Protein AF-C3NBN5-F1 (afdb_monomer_lite)

Sequence (115 aa):
MRILKIVWILFILLNVYDVIISAIYWLKENAIFEENYFIWFYYYYEGHISFILALLMLISVKLLFFTGVYWYTGLFDLLKVGKYKWLSLLPFVVLSILIDTQNTFILLFNYAPPF

Secondary structure (DSSP, 8-state):
-HHHHHHHHHHHHHHHHHHHHHHHHHHHHSS-----HHHHHHHHHHS---HHHHHHHHHHHHHHHHHHHHHHHHHHHHTT-GGGHHHHHHHHHHHHHHHHHHHHHHHHHHHSPP-

Structure (mmCIF, N/CA/C/O backbone):
data_AF-C3NBN5-F1
#
_entry.id   AF-C3NBN5-F1
#
loop_
_atom_site.group_PDB
_atom_site.id
_atom_site.type_symbol
_atom_site.label_atom_id
_atom_site.label_alt_id
_atom_site.label_comp_id
_atom_site.label_asym_id
_atom_site.label_entity_id
_atom_site.label_seq_id
_atom_site.pdbx_PDB_ins_code
_atom_site.Cartn_x
_atom_site.Cartn_y
_atom_site.Cartn_z
_atom_site.occupancy
_atom_site.B_iso_or_equiv
_atom_site.auth_seq_id
_atom_site.auth_comp_id
_atom_site.auth_asym_id
_atom_site.auth_atom_id
_atom_site.pdbx_PDB_model_num
ATOM 1 N N . MET A 1 1 ? -9.009 5.343 21.178 1.00 67.25 1 MET A N 1
ATOM 2 C CA . MET A 1 1 ? -8.665 4.097 20.450 1.00 67.25 1 MET A CA 1
ATOM 3 C C . MET A 1 1 ? -7.214 4.114 19.980 1.00 67.25 1 MET A C 1
ATOM 5 O O . MET A 1 1 ? -6.943 4.498 18.851 1.00 67.25 1 MET A O 1
ATOM 9 N N . ARG A 1 2 ? -6.264 3.728 20.840 1.00 86.69 2 ARG A N 1
ATOM 10 C CA . ARG A 1 2 ? -4.835 3.707 20.477 1.00 86.69 2 ARG A CA 1
ATOM 11 C C . ARG A 1 2 ? -4.525 2.641 19.417 1.00 86.69 2 ARG A C 1
ATOM 13 O O . ARG A 1 2 ? -3.827 2.927 18.457 1.00 86.69 2 ARG A O 1
ATOM 20 N N . ILE A 1 3 ? -5.125 1.458 19.559 1.00 90.81 3 ILE A N 1
ATOM 21 C CA . ILE A 1 3 ? -4.915 0.303 18.669 1.00 90.81 3 ILE A CA 1
ATOM 22 C C . ILE A 1 3 ? -5.344 0.616 17.232 1.00 90.81 3 ILE A C 1
ATOM 24 O O . ILE A 1 3 ? -4.561 0.414 16.318 1.00 90.81 3 ILE A O 1
ATOM 28 N N . LEU A 1 4 ? -6.534 1.195 17.028 1.00 90.56 4 LEU A N 1
ATOM 29 C CA . LEU A 1 4 ? -7.016 1.564 15.691 1.00 90.56 4 LEU A CA 1
ATOM 30 C C . LEU A 1 4 ? -6.030 2.475 14.942 1.00 90.56 4 LEU A C 1
ATOM 32 O O . LEU A 1 4 ? -5.776 2.259 13.764 1.00 90.56 4 LEU A O 1
ATOM 36 N N . LYS A 1 5 ? -5.454 3.468 15.634 1.00 91.94 5 LYS A N 1
ATOM 37 C CA . LYS A 1 5 ? -4.449 4.366 15.049 1.00 91.94 5 LYS A CA 1
ATOM 38 C C . LYS A 1 5 ? -3.176 3.614 14.658 1.00 91.94 5 LYS A C 1
ATOM 40 O O . LYS A 1 5 ? -2.659 3.845 13.577 1.00 91.94 5 LYS A O 1
ATOM 45 N N . ILE A 1 6 ? -2.700 2.712 15.518 1.00 94.44 6 ILE A N 1
ATOM 46 C CA . ILE A 1 6 ? -1.511 1.891 15.246 1.00 94.44 6 ILE A CA 1
ATOM 47 C C . ILE A 1 6 ? -1.735 1.011 14.012 1.00 94.44 6 ILE A C 1
ATOM 49 O O . ILE A 1 6 ? -0.884 0.986 13.133 1.00 94.44 6 ILE A O 1
ATOM 53 N N . VAL A 1 7 ? -2.884 0.334 13.920 1.00 93.56 7 VAL A N 1
ATOM 54 C CA . VAL A 1 7 ? -3.189 -0.556 12.788 1.00 93.56 7 VAL A CA 1
ATOM 55 C C . VAL A 1 7 ? -3.313 0.233 11.480 1.00 93.56 7 VAL A C 1
ATOM 57 O O . VAL A 1 7 ? -2.816 -0.218 10.456 1.00 93.56 7 VAL A O 1
ATOM 60 N N . TRP A 1 8 ? -3.887 1.439 11.514 1.00 95.62 8 TRP A N 1
ATOM 61 C CA . TRP A 1 8 ? -3.894 2.343 10.358 1.00 95.62 8 TRP A CA 1
ATOM 62 C C . TRP A 1 8 ? -2.492 2.775 9.930 1.00 95.62 8 TRP A C 1
ATOM 64 O O . TRP A 1 8 ? -2.181 2.728 8.746 1.00 95.62 8 TRP A O 1
ATOM 74 N N . ILE A 1 9 ? -1.642 3.183 10.877 1.00 95.56 9 ILE A N 1
ATOM 75 C CA . ILE A 1 9 ? -0.257 3.568 10.577 1.00 95.56 9 ILE A CA 1
ATOM 76 C C . ILE A 1 9 ? 0.493 2.386 9.961 1.00 95.56 9 ILE A C 1
ATOM 78 O O . ILE A 1 9 ? 1.147 2.555 8.940 1.00 95.56 9 ILE A O 1
ATOM 82 N N . LEU A 1 10 ? 0.357 1.190 10.539 1.00 95.56 10 LEU A N 1
ATOM 83 C CA . LEU A 1 10 ? 0.972 -0.025 10.011 1.00 95.56 10 LEU A CA 1
ATOM 84 C C . LEU A 1 10 ? 0.494 -0.318 8.583 1.00 95.56 10 LEU A C 1
ATOM 86 O O . LEU A 1 10 ? 1.312 -0.549 7.703 1.00 95.56 10 LEU A O 1
ATOM 90 N N . PHE A 1 11 ? -0.815 -0.242 8.341 1.00 95.31 11 PHE A N 1
ATOM 91 C CA . PHE A 1 11 ? -1.398 -0.426 7.015 1.00 95.31 11 PHE A CA 1
ATOM 92 C C . PHE A 1 11 ? -0.850 0.571 5.983 1.00 95.31 11 PHE A C 1
ATOM 94 O O . PHE A 1 11 ? -0.528 0.184 4.860 1.00 95.31 11 PHE A O 1
ATOM 101 N N . ILE A 1 12 ? -0.702 1.844 6.365 1.00 95.56 12 ILE A N 1
ATOM 102 C CA . ILE A 1 12 ? -0.113 2.873 5.501 1.00 95.56 12 ILE A CA 1
ATOM 103 C C . ILE A 1 12 ? 1.355 2.555 5.212 1.00 95.56 12 ILE A C 1
ATOM 105 O O . ILE A 1 12 ? 1.754 2.581 4.053 1.00 95.56 12 ILE A O 1
ATOM 109 N N . LEU A 1 13 ? 2.145 2.229 6.238 1.00 96.38 13 LEU A N 1
ATOM 110 C CA . LEU A 1 13 ? 3.570 1.937 6.082 1.00 96.38 13 LEU A CA 1
ATOM 111 C C . LEU A 1 13 ? 3.825 0.730 5.176 1.00 96.38 13 LEU A C 1
ATOM 113 O O . LEU A 1 13 ? 4.708 0.813 4.332 1.00 96.38 13 LEU A O 1
ATOM 117 N N . LEU A 1 14 ? 3.033 -0.338 5.301 1.00 95.25 14 LEU A N 1
ATOM 118 C CA . LEU A 1 14 ? 3.124 -1.512 4.425 1.00 95.25 14 LEU A CA 1
ATOM 119 C C . LEU A 1 14 ? 2.849 -1.140 2.961 1.00 95.25 14 LEU A C 1
ATOM 121 O O . LEU A 1 14 ? 3.631 -1.433 2.071 1.00 95.25 14 LEU A O 1
ATOM 125 N N . ASN A 1 15 ? 1.794 -0.367 2.699 1.00 94.94 15 ASN A N 1
ATOM 126 C CA . ASN A 1 15 ? 1.483 0.044 1.327 1.00 94.94 15 ASN A CA 1
ATOM 127 C C . ASN A 1 15 ? 2.487 1.053 0.747 1.00 94.94 15 ASN A C 1
ATOM 129 O O . ASN A 1 15 ? 2.680 1.078 -0.464 1.00 94.94 15 ASN A O 1
ATOM 133 N N . VAL A 1 16 ? 3.121 1.885 1.580 1.00 95.44 16 VAL A N 1
ATOM 134 C CA . VAL A 1 16 ? 4.244 2.736 1.152 1.00 95.44 16 VAL A CA 1
ATOM 135 C C . VAL A 1 16 ? 5.470 1.882 0.834 1.00 95.44 16 VAL A C 1
ATOM 137 O O . VAL A 1 16 ? 6.137 2.130 -0.166 1.00 95.44 16 VAL A O 1
ATOM 140 N N . TYR A 1 17 ? 5.754 0.877 1.663 1.00 94.69 17 TYR A N 1
ATOM 141 C CA . TYR A 1 17 ? 6.842 -0.066 1.440 1.00 94.69 17 TYR A CA 1
ATOM 142 C C . TYR A 1 17 ? 6.672 -0.819 0.115 1.00 94.69 17 TYR A C 1
ATOM 144 O O . TYR A 1 17 ? 7.606 -0.832 -0.681 1.00 94.69 17 TYR A O 1
ATOM 152 N N . ASP A 1 18 ? 5.475 -1.333 -0.166 1.00 91.50 18 ASP A N 1
ATOM 153 C CA . ASP A 1 18 ? 5.143 -2.001 -1.429 1.00 91.50 18 ASP A CA 1
ATOM 154 C C . ASP A 1 18 ? 5.456 -1.121 -2.651 1.00 91.50 18 ASP A C 1
ATOM 156 O O . ASP A 1 18 ? 6.177 -1.538 -3.551 1.00 91.50 18 ASP A O 1
ATOM 160 N N . VAL A 1 19 ? 5.030 0.152 -2.636 1.00 92.19 19 VAL A N 1
ATOM 161 C CA . VAL A 1 19 ? 5.337 1.108 -3.720 1.00 92.19 19 VAL A CA 1
ATOM 162 C C . VAL A 1 19 ? 6.844 1.271 -3.921 1.00 92.19 19 VAL A C 1
ATOM 164 O O . VAL A 1 19 ? 7.312 1.343 -5.057 1.00 92.19 19 VAL A O 1
ATOM 167 N N . ILE A 1 20 ? 7.614 1.337 -2.832 1.00 92.50 20 ILE A N 1
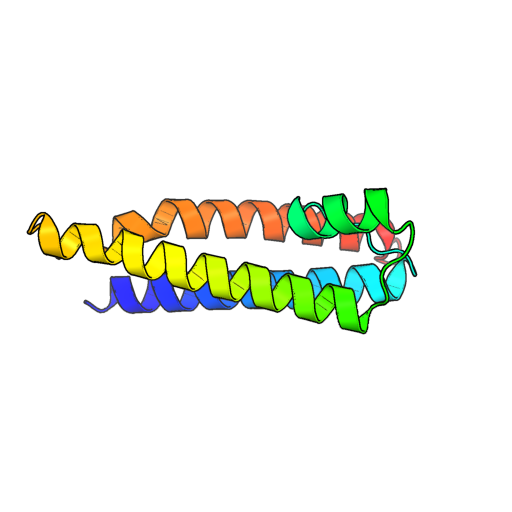ATOM 168 C CA . ILE A 1 20 ? 9.073 1.471 -2.897 1.00 92.50 20 ILE A CA 1
ATOM 169 C C . ILE A 1 20 ? 9.703 0.204 -3.485 1.00 92.50 20 ILE A C 1
ATOM 171 O O . ILE A 1 20 ? 10.583 0.309 -4.340 1.00 92.50 20 ILE A O 1
ATOM 175 N N . ILE A 1 21 ? 9.265 -0.982 -3.059 1.00 90.44 21 ILE A N 1
ATOM 176 C CA . ILE A 1 21 ? 9.791 -2.256 -3.560 1.00 90.44 21 ILE A CA 1
ATOM 177 C C . ILE A 1 21 ? 9.471 -2.439 -5.044 1.00 90.44 21 ILE A C 1
ATOM 179 O O . ILE A 1 21 ? 10.397 -2.725 -5.805 1.00 90.44 21 ILE A O 1
ATOM 183 N N . SER A 1 22 ? 8.234 -2.179 -5.48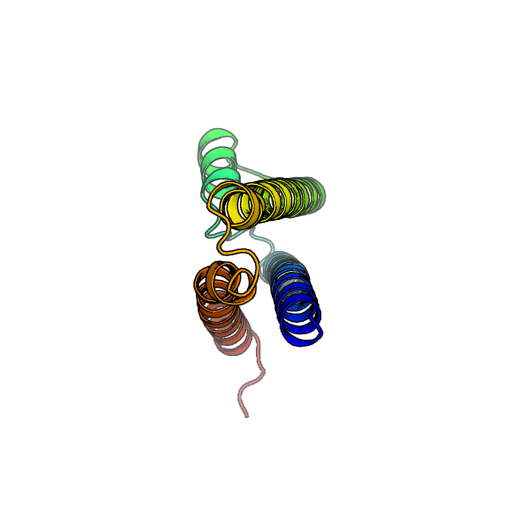3 1.00 88.94 22 SER A N 1
ATOM 184 C CA . SER A 1 22 ? 7.870 -2.209 -6.908 1.00 88.94 22 SER A CA 1
ATOM 185 C C . SER A 1 22 ? 8.721 -1.234 -7.722 1.00 88.94 22 SER A C 1
ATOM 187 O O . SER A 1 22 ? 9.262 -1.601 -8.763 1.00 88.94 22 SER A O 1
ATOM 189 N N . ALA A 1 23 ? 8.940 -0.011 -7.220 1.00 89.69 23 ALA A N 1
ATOM 190 C CA . ALA A 1 23 ? 9.789 0.971 -7.892 1.00 89.69 23 ALA A CA 1
ATOM 191 C C . ALA A 1 23 ? 11.234 0.474 -8.075 1.00 89.69 23 ALA A C 1
ATOM 193 O O . ALA A 1 23 ? 11.805 0.606 -9.159 1.00 89.69 23 ALA A O 1
ATOM 194 N N . ILE A 1 24 ? 11.829 -0.103 -7.024 1.00 89.25 24 ILE A N 1
ATOM 195 C CA . ILE A 1 24 ? 13.189 -0.658 -7.069 1.00 89.25 24 ILE A CA 1
ATOM 196 C C . ILE A 1 24 ? 13.256 -1.827 -8.054 1.00 89.25 24 ILE A C 1
ATOM 198 O O . ILE A 1 24 ? 14.208 -1.921 -8.829 1.00 89.25 24 ILE A O 1
ATOM 202 N N . TYR A 1 25 ? 12.258 -2.707 -8.019 1.00 84.75 25 TYR A N 1
ATOM 203 C CA . TYR A 1 25 ? 12.183 -3.880 -8.877 1.00 84.75 25 TYR A CA 1
ATOM 204 C C . TYR A 1 25 ? 12.114 -3.484 -10.361 1.00 84.75 25 TYR A C 1
ATOM 206 O O . TYR A 1 25 ? 12.965 -3.902 -11.146 1.00 84.75 25 TYR A O 1
ATOM 214 N N . TRP A 1 26 ? 11.204 -2.577 -10.731 1.00 86.25 26 TRP A N 1
ATOM 215 C CA . TRP A 1 26 ? 11.066 -2.094 -12.112 1.00 86.25 26 TRP A CA 1
ATOM 216 C C . TRP A 1 26 ? 12.315 -1.380 -12.633 1.00 86.25 26 TRP A C 1
ATOM 218 O O . TRP A 1 26 ? 12.671 -1.526 -13.802 1.00 86.25 26 TRP A O 1
ATOM 228 N N . LEU A 1 27 ? 13.005 -0.622 -11.773 1.00 85.44 27 LEU A N 1
ATOM 229 C CA . LEU A 1 27 ? 14.274 0.017 -12.132 1.00 85.44 27 LEU A CA 1
ATOM 230 C C . LEU A 1 27 ? 15.381 -1.006 -12.412 1.00 85.44 27 LEU A C 1
ATOM 232 O O . LEU A 1 27 ? 16.232 -0.753 -13.262 1.00 85.44 27 LEU A O 1
ATOM 236 N N . LYS A 1 28 ? 15.397 -2.139 -11.697 1.00 81.75 28 LYS A N 1
ATOM 237 C CA . LYS A 1 28 ? 16.416 -3.184 -11.865 1.00 81.75 28 LYS A CA 1
ATOM 238 C C . LYS A 1 28 ? 16.159 -4.089 -13.063 1.00 81.75 28 LYS A C 1
ATOM 240 O O . LYS A 1 28 ? 17.109 -4.418 -13.768 1.00 81.75 28 LYS A O 1
ATOM 245 N N . GLU A 1 29 ? 14.917 -4.505 -13.288 1.00 74.88 29 GLU A N 1
ATOM 246 C CA . GLU A 1 29 ? 14.588 -5.416 -14.391 1.00 74.88 29 GLU A CA 1
ATOM 247 C C . GLU A 1 29 ? 14.487 -4.691 -15.739 1.00 74.88 29 GLU A C 1
ATOM 249 O O . GLU A 1 29 ? 14.521 -5.323 -16.792 1.00 74.88 29 GLU A O 1
ATOM 254 N N . ASN A 1 30 ? 14.377 -3.355 -15.721 1.00 67.06 30 ASN A N 1
ATOM 255 C CA . ASN A 1 30 ? 14.070 -2.542 -16.902 1.00 67.06 30 ASN A CA 1
ATOM 256 C C . ASN A 1 30 ? 12.764 -2.989 -17.597 1.00 67.06 30 ASN A C 1
ATOM 258 O O . ASN A 1 30 ? 12.524 -2.699 -18.770 1.00 67.06 30 ASN A O 1
ATOM 262 N N . ALA A 1 31 ? 11.927 -3.706 -16.847 1.00 65.00 31 ALA A N 1
ATOM 263 C CA . ALA A 1 31 ? 10.644 -4.253 -17.227 1.00 65.00 31 ALA A CA 1
ATOM 264 C C . ALA A 1 31 ? 9.668 -3.999 -16.076 1.00 65.00 31 ALA A C 1
ATOM 266 O O . ALA A 1 31 ? 10.014 -4.106 -14.898 1.00 65.00 31 ALA A O 1
ATOM 267 N N . ILE A 1 32 ? 8.439 -3.632 -16.423 1.00 64.56 32 ILE A N 1
ATOM 268 C CA . ILE A 1 32 ? 7.376 -3.426 -15.442 1.00 64.56 32 ILE A CA 1
ATOM 269 C C . ILE A 1 32 ? 6.671 -4.763 -15.286 1.00 64.56 32 ILE A C 1
ATOM 271 O O . ILE A 1 32 ? 5.755 -5.087 -16.038 1.00 64.56 32 ILE A O 1
ATOM 275 N N . PHE A 1 33 ? 7.149 -5.561 -14.338 1.00 61.44 33 PHE A N 1
ATOM 276 C CA . PHE A 1 33 ? 6.406 -6.712 -13.855 1.00 61.44 33 PHE A CA 1
ATOM 277 C C . PHE A 1 33 ? 5.576 -6.254 -12.662 1.00 61.44 33 PHE A C 1
ATOM 279 O O . PHE A 1 33 ? 6.122 -5.813 -11.654 1.00 61.44 33 PHE A O 1
ATOM 286 N N . GLU A 1 34 ? 4.257 -6.286 -12.801 1.00 63.00 34 GLU A N 1
ATOM 287 C CA . GLU A 1 34 ? 3.353 -5.823 -11.758 1.00 63.00 34 GLU A CA 1
ATOM 288 C C . GLU A 1 34 ? 2.179 -6.792 -11.644 1.00 63.00 34 GLU A C 1
ATOM 290 O O . GLU A 1 34 ? 1.466 -7.035 -12.617 1.00 63.00 34 GLU A O 1
ATOM 295 N N . GLU A 1 35 ? 1.977 -7.347 -10.448 1.00 64.00 35 GLU A N 1
ATOM 296 C CA . GLU A 1 35 ? 0.846 -8.239 -10.154 1.00 64.00 35 GLU A CA 1
ATOM 297 C C . GLU A 1 35 ? -0.478 -7.463 -10.030 1.00 64.00 35 GLU A C 1
ATOM 299 O O . GLU A 1 35 ? -1.565 -8.046 -10.029 1.00 64.00 35 GLU A O 1
ATOM 304 N N . ASN A 1 36 ? -0.419 -6.129 -9.942 1.00 74.38 36 ASN A N 1
ATOM 305 C CA . ASN A 1 36 ? -1.607 -5.297 -9.913 1.00 74.38 36 ASN A CA 1
ATOM 306 C C . ASN A 1 36 ? -2.372 -5.379 -11.237 1.00 74.38 36 ASN A C 1
ATOM 308 O O . ASN A 1 36 ? -1.929 -4.871 -12.270 1.00 74.38 36 ASN A O 1
ATOM 312 N N . TYR A 1 37 ? -3.576 -5.947 -11.170 1.00 78.94 37 TYR A N 1
ATOM 313 C CA . TYR A 1 37 ? -4.431 -6.183 -12.331 1.00 78.94 37 TYR A CA 1
ATOM 314 C C . TYR A 1 37 ? -4.627 -4.941 -13.212 1.00 78.94 37 TYR A C 1
ATOM 316 O O . TYR A 1 37 ? -4.628 -5.063 -14.430 1.00 78.94 37 TYR A O 1
ATOM 324 N N . PHE A 1 38 ? -4.757 -3.740 -12.635 1.00 82.00 38 PHE A N 1
ATOM 325 C CA . PHE A 1 38 ? -4.974 -2.520 -13.423 1.00 82.00 38 PHE A CA 1
ATOM 326 C C . PHE A 1 38 ? -3.757 -2.135 -14.271 1.00 82.00 38 PHE A C 1
ATOM 328 O O . PHE A 1 38 ? -3.911 -1.713 -15.416 1.00 82.00 38 PHE A O 1
ATOM 335 N N . ILE A 1 39 ? -2.554 -2.287 -13.716 1.00 84.62 39 ILE A N 1
ATOM 336 C CA . ILE A 1 39 ? -1.300 -1.965 -14.406 1.00 84.62 39 ILE A CA 1
ATOM 337 C C . ILE A 1 39 ? -0.990 -3.056 -15.428 1.00 84.62 39 ILE A C 1
ATOM 339 O O . ILE A 1 39 ? -0.685 -2.748 -16.578 1.00 84.62 39 ILE A O 1
ATOM 343 N N . TRP A 1 40 ? -1.161 -4.321 -15.041 1.00 84.56 40 TRP A N 1
ATOM 344 C CA . TRP A 1 40 ? -1.009 -5.461 -15.938 1.00 84.56 40 TRP A CA 1
ATOM 345 C C . TRP A 1 40 ? -1.962 -5.387 -17.138 1.00 84.56 40 TRP A C 1
ATOM 347 O O . TRP A 1 40 ? -1.537 -5.559 -18.278 1.00 84.56 40 TRP A O 1
ATOM 357 N N . PHE A 1 41 ? -3.238 -5.067 -16.902 1.00 85.62 41 PHE A N 1
ATOM 358 C CA . PHE A 1 41 ? -4.234 -4.927 -17.963 1.00 85.62 41 PHE A CA 1
ATOM 359 C C . PHE A 1 41 ? -3.853 -3.803 -18.927 1.00 85.62 41 PHE A C 1
ATOM 361 O O . PHE A 1 41 ? -3.884 -4.006 -20.134 1.00 85.62 41 PHE A O 1
ATOM 368 N N . TYR A 1 42 ? -3.424 -2.642 -18.426 1.00 86.75 42 TYR A N 1
ATOM 369 C CA . TYR A 1 42 ? -2.937 -1.567 -19.292 1.00 86.75 42 TYR A CA 1
ATOM 370 C C . TYR A 1 42 ? -1.727 -2.018 -20.125 1.00 86.75 42 TYR A C 1
ATOM 372 O O . TYR A 1 42 ? -1.698 -1.805 -21.336 1.00 86.75 42 TYR A O 1
ATOM 380 N N . TYR A 1 43 ? -0.753 -2.688 -19.499 1.00 85.00 43 TYR A N 1
ATOM 381 C CA . TYR A 1 43 ? 0.441 -3.189 -20.182 1.00 85.00 43 TYR A CA 1
ATOM 382 C C . TYR A 1 43 ? 0.083 -4.177 -21.298 1.00 85.00 43 TYR A C 1
ATOM 384 O O . TYR A 1 43 ? 0.652 -4.108 -22.384 1.00 85.00 43 TYR A O 1
ATOM 392 N N . TYR A 1 44 ? -0.894 -5.055 -21.059 1.00 86.12 44 TYR A N 1
ATOM 393 C CA . TYR A 1 44 ? -1.354 -6.040 -22.035 1.00 86.12 44 TYR A CA 1
ATOM 394 C C . TYR A 1 44 ? -1.891 -5.403 -23.329 1.00 86.12 44 TYR A C 1
ATOM 396 O O . TYR A 1 44 ? -1.654 -5.937 -24.410 1.00 86.12 44 TYR A O 1
ATOM 404 N N . TYR A 1 45 ? -2.589 -4.265 -23.241 1.00 86.69 45 TYR A N 1
ATOM 405 C CA . TYR A 1 45 ? -3.144 -3.585 -24.419 1.00 86.69 45 TYR A CA 1
ATOM 406 C C . TYR A 1 45 ? -2.161 -2.622 -25.090 1.00 86.69 45 TYR A C 1
ATOM 408 O O . TYR A 1 45 ? -2.116 -2.556 -26.315 1.00 86.69 45 TYR A O 1
ATOM 416 N N . GLU A 1 46 ? -1.379 -1.882 -24.306 1.00 86.06 46 GLU A N 1
ATOM 417 C CA . GLU A 1 46 ? -0.489 -0.832 -24.823 1.00 86.06 46 GLU A CA 1
ATOM 418 C C . GLU A 1 46 ? 0.918 -1.357 -25.162 1.00 86.06 46 GLU A C 1
ATOM 420 O O . GLU A 1 46 ? 1.694 -0.688 -25.843 1.00 86.06 46 GLU A O 1
ATOM 425 N N . GLY A 1 47 ? 1.284 -2.551 -24.683 1.00 82.12 47 GLY A N 1
ATOM 426 C CA . GLY A 1 47 ? 2.567 -3.223 -24.931 1.00 82.12 47 GLY A CA 1
ATOM 427 C C . GLY A 1 47 ? 3.781 -2.597 -24.230 1.00 82.12 47 GLY A C 1
ATOM 428 O O . GLY A 1 47 ? 4.831 -3.229 -24.118 1.00 82.12 47 GLY A O 1
ATOM 429 N N . HIS A 1 48 ? 3.657 -1.366 -23.739 1.00 82.44 48 HIS A N 1
ATOM 430 C CA . HIS A 1 48 ? 4.685 -0.654 -22.992 1.00 82.44 48 HIS A CA 1
ATOM 431 C C . HIS A 1 48 ? 4.044 0.315 -21.993 1.00 82.44 48 HIS A C 1
ATOM 433 O O . HIS A 1 48 ? 3.051 0.985 -22.283 1.00 82.44 48 HIS A O 1
ATOM 439 N N . ILE A 1 49 ? 4.679 0.454 -20.831 1.00 84.81 49 ILE A N 1
ATOM 440 C CA . ILE A 1 49 ? 4.381 1.493 -19.849 1.00 84.81 49 ILE A CA 1
ATOM 441 C C . ILE A 1 49 ? 5.705 2.178 -19.506 1.00 84.81 49 ILE A C 1
ATOM 443 O O . ILE A 1 49 ? 6.725 1.514 -19.345 1.00 84.81 49 ILE A O 1
ATOM 447 N N . SER A 1 50 ? 5.715 3.505 -19.393 1.00 88.94 50 SER A N 1
ATOM 448 C CA . SER A 1 50 ? 6.899 4.206 -18.893 1.00 88.94 50 SER A CA 1
ATOM 449 C C . SER A 1 50 ? 6.973 4.091 -17.368 1.00 88.94 50 SER A C 1
ATOM 451 O O . SER A 1 50 ? 5.948 4.112 -16.691 1.00 88.94 50 SER A O 1
ATOM 453 N N . PHE A 1 51 ? 8.178 4.034 -16.798 1.00 87.56 51 PHE A N 1
ATOM 454 C CA . PHE A 1 51 ? 8.368 3.930 -15.342 1.00 87.56 51 PHE A CA 1
ATOM 455 C C . PHE A 1 51 ? 7.569 4.981 -14.546 1.00 87.56 51 PHE A C 1
ATOM 457 O O . PHE A 1 51 ? 6.907 4.662 -13.560 1.00 87.56 51 PHE A O 1
ATOM 464 N N . ILE A 1 52 ? 7.579 6.235 -15.011 1.00 90.94 52 ILE A N 1
ATOM 465 C CA . ILE A 1 52 ? 6.843 7.338 -14.377 1.00 90.94 52 ILE A CA 1
ATOM 466 C C . ILE A 1 52 ? 5.333 7.072 -14.402 1.00 90.94 52 ILE A C 1
ATOM 468 O O . ILE A 1 52 ? 4.658 7.272 -13.392 1.00 90.94 52 ILE A O 1
ATOM 472 N N . LEU A 1 53 ? 4.800 6.605 -15.536 1.00 90.50 53 LEU A N 1
ATOM 473 C CA . LEU A 1 53 ? 3.381 6.287 -15.662 1.00 90.50 53 LEU A CA 1
ATOM 474 C C . LEU A 1 53 ? 2.996 5.110 -14.757 1.00 90.50 53 LEU A C 1
ATOM 476 O O . LEU A 1 53 ? 1.989 5.196 -14.060 1.00 90.50 53 LEU A O 1
ATOM 480 N N . ALA A 1 54 ? 3.823 4.062 -14.695 1.00 89.06 54 ALA A N 1
ATOM 481 C CA . ALA A 1 54 ? 3.600 2.911 -13.822 1.00 89.06 54 ALA A CA 1
ATOM 482 C C . ALA A 1 54 ? 3.537 3.311 -12.341 1.00 89.06 54 ALA A C 1
A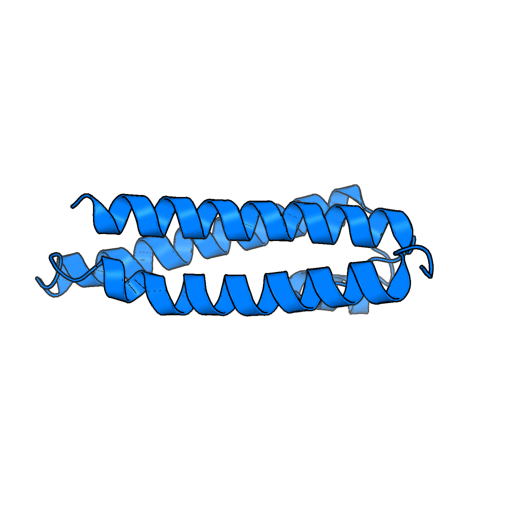TOM 484 O O . ALA A 1 54 ? 2.617 2.907 -11.631 1.00 89.06 54 ALA A O 1
ATOM 485 N N . LEU A 1 55 ? 4.454 4.174 -11.887 1.00 91.81 55 LEU A N 1
ATOM 486 C CA . LEU A 1 55 ? 4.434 4.701 -10.520 1.00 91.81 55 LEU A CA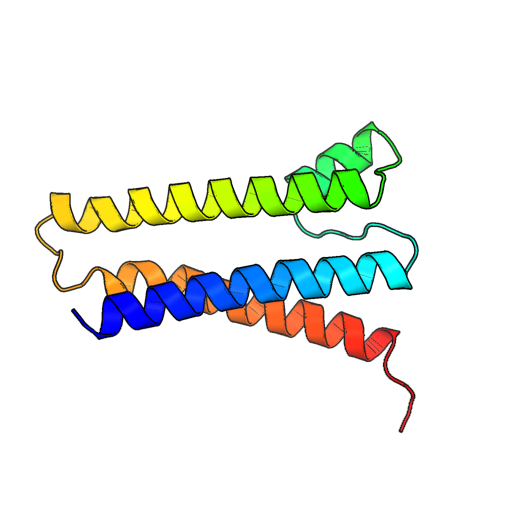 1
ATOM 487 C C . LEU A 1 55 ? 3.178 5.524 -10.236 1.00 91.81 55 LEU A C 1
ATOM 489 O O . LEU A 1 55 ? 2.560 5.356 -9.186 1.00 91.81 55 LEU A O 1
ATOM 493 N N . LEU A 1 56 ? 2.777 6.398 -11.161 1.00 93.44 56 LEU A N 1
ATOM 494 C CA . LEU A 1 56 ? 1.561 7.196 -11.002 1.00 93.44 56 LEU A CA 1
ATOM 495 C C . LEU A 1 56 ? 0.314 6.312 -10.927 1.00 93.44 56 LEU A C 1
ATOM 497 O O . LEU A 1 56 ? -0.559 6.556 -10.091 1.00 93.44 56 LEU A O 1
ATOM 501 N N . MET A 1 57 ? 0.242 5.269 -11.757 1.00 92.50 57 MET A N 1
ATOM 502 C CA . MET A 1 57 ? -0.842 4.290 -11.715 1.00 92.50 57 MET A CA 1
ATOM 503 C C . MET A 1 57 ? -0.851 3.538 -10.385 1.00 92.50 57 MET A C 1
ATOM 505 O O . MET A 1 57 ? -1.900 3.465 -9.748 1.00 92.50 57 MET A O 1
ATOM 509 N N . LEU A 1 58 ? 0.301 3.053 -9.915 1.00 91.88 58 LEU A N 1
ATOM 510 C CA . LEU A 1 58 ? 0.406 2.324 -8.651 1.00 91.88 58 LEU A CA 1
ATOM 511 C C . LEU A 1 58 ? -0.019 3.193 -7.465 1.00 91.88 58 LEU A C 1
ATOM 513 O O . LEU A 1 58 ? -0.865 2.782 -6.673 1.00 91.88 58 LEU A O 1
ATOM 517 N N . ILE A 1 59 ? 0.480 4.430 -7.385 1.00 94.12 59 ILE A N 1
ATOM 518 C CA . ILE A 1 59 ? 0.081 5.394 -6.351 1.00 94.12 59 ILE A CA 1
ATOM 519 C C . ILE A 1 59 ? -1.429 5.654 -6.413 1.00 94.12 59 ILE A C 1
ATOM 521 O O . ILE A 1 59 ? -2.097 5.650 -5.379 1.00 94.12 59 ILE A O 1
ATOM 525 N N . SER A 1 60 ? -1.988 5.830 -7.612 1.00 94.38 60 SER A N 1
ATOM 526 C CA . SER A 1 60 ? -3.426 6.061 -7.796 1.00 94.38 60 SER A CA 1
ATOM 527 C C . SER A 1 60 ? -4.263 4.871 -7.322 1.00 94.38 60 SER A C 1
ATOM 529 O O . SER A 1 60 ? -5.248 5.055 -6.606 1.00 94.38 60 SER A O 1
ATOM 531 N N . VAL A 1 61 ? -3.843 3.644 -7.647 1.00 92.25 61 VAL A N 1
ATOM 532 C CA . VAL A 1 61 ? -4.501 2.415 -7.185 1.00 92.25 61 VAL A CA 1
ATOM 533 C C . VAL A 1 61 ? -4.423 2.295 -5.661 1.00 92.25 61 VAL A C 1
ATOM 535 O O . VAL A 1 61 ? -5.429 1.982 -5.021 1.00 92.25 61 VAL A O 1
ATOM 538 N N . LYS A 1 62 ? -3.276 2.613 -5.047 1.00 92.88 62 LYS A N 1
ATOM 539 C CA . LYS A 1 62 ? -3.129 2.626 -3.583 1.00 92.88 62 LYS A CA 1
ATOM 540 C C . LYS A 1 62 ? -4.030 3.673 -2.926 1.00 92.88 62 LYS A C 1
ATOM 542 O O . LYS A 1 62 ? -4.692 3.358 -1.943 1.00 92.88 62 LYS A O 1
ATOM 547 N N . LEU A 1 63 ? -4.125 4.888 -3.470 1.00 94.50 63 LEU A N 1
ATOM 548 C CA . LEU A 1 63 ? -5.033 5.928 -2.963 1.00 94.50 63 LEU A CA 1
ATOM 549 C C . LEU A 1 63 ? -6.506 5.509 -3.057 1.00 94.50 63 LEU A C 1
ATOM 551 O O . LEU A 1 63 ? -7.273 5.725 -2.112 1.00 94.50 63 LEU A O 1
ATOM 555 N N . LEU A 1 64 ? -6.898 4.863 -4.157 1.00 94.44 64 LEU A N 1
ATOM 556 C CA . LEU A 1 64 ? -8.241 4.306 -4.311 1.00 94.44 64 LEU A CA 1
ATOM 557 C C . LEU A 1 64 ? -8.503 3.213 -3.267 1.00 94.44 64 LEU A C 1
ATOM 559 O O . LEU A 1 64 ? -9.554 3.207 -2.626 1.00 94.44 64 LEU A O 1
ATOM 563 N N . PHE A 1 65 ? -7.525 2.336 -3.037 1.00 93.00 65 PHE A N 1
ATOM 564 C CA . PHE A 1 65 ? -7.596 1.291 -2.022 1.00 93.00 65 PHE A CA 1
ATOM 565 C C . PHE A 1 65 ? -7.716 1.863 -0.603 1.00 93.00 65 PHE A C 1
ATOM 567 O O . PHE A 1 65 ? -8.618 1.468 0.133 1.00 93.00 65 PHE A O 1
ATOM 574 N N . PHE A 1 66 ? -6.898 2.857 -0.234 1.00 94.75 66 PHE A N 1
ATOM 575 C CA . PHE A 1 66 ? -7.017 3.564 1.047 1.00 94.75 66 PHE A CA 1
ATOM 576 C C . PHE A 1 66 ? -8.401 4.179 1.233 1.00 94.75 66 PHE A C 1
ATOM 578 O O . PHE A 1 66 ? -8.998 4.047 2.303 1.00 94.75 66 PHE A O 1
ATOM 585 N N . THR A 1 67 ? -8.926 4.813 0.185 1.00 95.25 67 THR A N 1
ATOM 586 C CA . THR A 1 67 ? -10.272 5.392 0.195 1.00 95.25 67 THR A CA 1
ATOM 587 C C . THR A 1 67 ? -11.323 4.308 0.433 1.00 95.25 67 THR A C 1
ATOM 589 O O . THR A 1 67 ? -12.165 4.450 1.318 1.00 95.25 67 THR A O 1
ATOM 592 N N . GLY A 1 68 ? -11.244 3.186 -0.286 1.00 94.25 68 GLY A N 1
ATOM 593 C CA . GLY A 1 68 ? -12.145 2.047 -0.109 1.00 94.25 68 GLY A CA 1
ATOM 594 C C . GLY A 1 68 ? -12.104 1.465 1.306 1.00 94.25 68 GLY A C 1
ATOM 595 O O . GLY A 1 68 ? -13.151 1.281 1.929 1.00 94.25 68 GLY A O 1
ATOM 596 N N . VAL A 1 69 ? -10.906 1.247 1.857 1.00 94.56 69 VAL A N 1
ATOM 597 C CA . VAL A 1 69 ? -10.724 0.748 3.231 1.00 94.56 69 VAL A CA 1
ATOM 598 C C . VAL A 1 69 ? -11.254 1.751 4.256 1.00 94.56 69 VAL A C 1
ATOM 600 O O . VAL A 1 69 ? -11.889 1.352 5.233 1.00 94.56 69 VAL A O 1
ATOM 603 N N . TYR A 1 70 ? -11.071 3.054 4.028 1.00 93.81 70 TYR A N 1
ATOM 604 C CA . TYR A 1 70 ? -11.634 4.097 4.884 1.00 93.81 70 TYR A CA 1
ATOM 605 C C . TYR A 1 70 ? -13.165 4.004 4.946 1.00 93.81 70 TYR A C 1
ATOM 607 O O . TYR A 1 70 ? -13.721 3.876 6.040 1.00 93.81 70 TYR A O 1
ATOM 615 N N . TRP A 1 71 ? -13.841 3.967 3.793 1.00 94.06 71 TRP A N 1
ATOM 616 C CA . TRP A 1 71 ? -15.298 3.811 3.729 1.00 94.06 71 TRP A CA 1
ATOM 61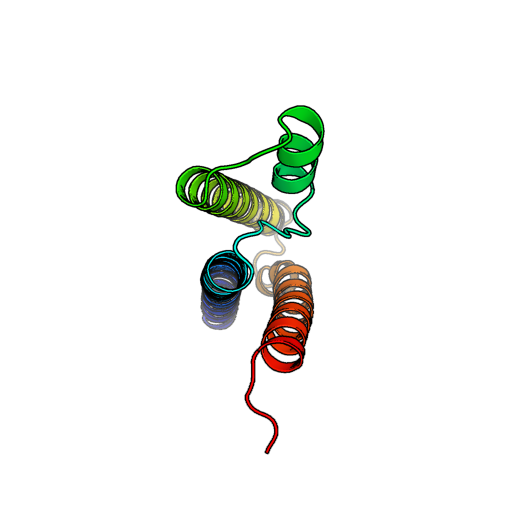7 C C . TRP A 1 71 ? -15.772 2.498 4.358 1.00 94.06 71 TRP A C 1
ATOM 619 O O . TRP A 1 71 ? -16.723 2.501 5.141 1.00 94.06 71 TRP A O 1
ATOM 629 N N . TYR A 1 72 ? -15.067 1.393 4.101 1.00 92.88 72 TYR A N 1
ATOM 630 C CA . TYR A 1 72 ? -15.349 0.098 4.718 1.00 92.88 72 TYR A CA 1
ATOM 631 C C . TYR A 1 72 ? -15.266 0.157 6.250 1.00 92.88 72 TYR A C 1
ATOM 633 O O . TYR A 1 72 ? -16.174 -0.302 6.943 1.00 92.88 72 TYR A O 1
ATOM 641 N N . THR A 1 73 ? -14.233 0.795 6.808 1.00 91.19 73 THR A N 1
ATOM 642 C CA . THR A 1 73 ? -14.123 0.969 8.267 1.00 91.19 73 THR A CA 1
ATOM 643 C C . THR A 1 73 ? -15.216 1.882 8.833 1.00 91.19 73 THR A C 1
ATOM 645 O O . THR A 1 73 ? -15.584 1.745 10.003 1.00 91.19 73 THR A O 1
ATOM 648 N N . GLY A 1 74 ? -15.779 2.774 8.010 1.00 88.88 74 GLY A N 1
ATOM 649 C CA . GLY A 1 74 ? -16.945 3.596 8.337 1.00 88.88 74 GLY A CA 1
ATOM 650 C C . GLY A 1 74 ? -18.225 2.783 8.557 1.00 88.88 74 GLY A C 1
ATOM 651 O O . GLY A 1 74 ? -19.044 3.152 9.398 1.00 88.88 74 GLY A O 1
ATOM 652 N N . LEU A 1 75 ? -18.369 1.615 7.916 1.00 90.38 75 LEU A N 1
ATOM 653 C CA . LEU A 1 75 ? -19.521 0.723 8.128 1.00 90.38 75 LEU A CA 1
ATOM 654 C C . LEU A 1 75 ? -19.642 0.267 9.590 1.00 90.38 75 LEU A C 1
ATOM 656 O O . LEU A 1 75 ? -20.743 0.071 10.100 1.00 90.38 75 LEU A O 1
ATOM 660 N N . PHE A 1 76 ? -18.524 0.162 10.308 1.00 90.06 76 PHE A N 1
ATOM 661 C CA . PHE A 1 76 ? -18.511 -0.242 11.715 1.00 90.06 76 PHE A CA 1
ATOM 662 C C . PHE A 1 76 ? -19.062 0.843 12.651 1.00 90.06 76 PHE A C 1
ATOM 664 O O . PHE A 1 76 ? -19.570 0.508 13.724 1.00 90.06 76 PHE A O 1
ATOM 671 N N . ASP A 1 77 ? -18.998 2.124 12.263 1.00 87.81 77 ASP A N 1
ATOM 672 C CA . ASP A 1 77 ? -19.723 3.180 12.983 1.00 87.81 77 ASP A CA 1
ATOM 673 C C . ASP A 1 77 ? -21.225 3.045 12.773 1.00 87.81 77 ASP A C 1
ATOM 675 O O . ASP A 1 77 ? -21.985 3.096 13.739 1.00 87.81 77 ASP A O 1
ATOM 679 N N . LEU A 1 78 ? -21.644 2.823 11.522 1.00 89.81 78 LEU A N 1
ATOM 680 C CA . LEU A 1 78 ? -23.056 2.679 11.160 1.00 89.81 78 LEU A CA 1
ATOM 681 C C . LEU A 1 78 ? -23.702 1.493 11.887 1.00 89.81 78 LEU A C 1
ATOM 683 O O . LEU A 1 78 ? -24.812 1.602 12.404 1.00 89.81 78 LEU A O 1
ATOM 687 N N . LEU A 1 79 ? -22.969 0.386 12.010 1.00 90.25 79 LEU A N 1
ATOM 688 C CA . LEU A 1 79 ? -23.398 -0.824 12.715 1.00 90.25 79 LEU A CA 1
ATOM 689 C C . LEU A 1 79 ? -23.283 -0.726 14.249 1.00 90.25 79 LEU A C 1
ATOM 691 O O . LEU A 1 79 ? -23.511 -1.715 14.941 1.00 90.25 79 LEU A O 1
ATOM 695 N N . LYS A 1 80 ? -22.923 0.441 14.804 1.00 88.69 80 LYS A N 1
ATOM 696 C CA . LYS A 1 80 ? -22.734 0.678 16.251 1.00 88.69 80 LYS A CA 1
ATOM 697 C C . LYS A 1 80 ? -21.692 -0.238 16.916 1.00 88.69 80 LYS A C 1
ATOM 699 O O . LYS A 1 80 ? -21.655 -0.361 18.138 1.00 88.69 80 LYS A O 1
ATOM 704 N N . VAL A 1 81 ? -20.784 -0.823 16.133 1.00 88.00 81 VAL A N 1
ATOM 705 C CA . VAL A 1 81 ? -19.676 -1.682 16.598 1.00 88.00 81 VAL A CA 1
ATOM 706 C C . VAL A 1 81 ? -18.324 -0.971 16.504 1.00 88.00 81 VAL A C 1
ATOM 708 O O . VAL A 1 81 ? -17.273 -1.607 16.411 1.00 88.00 81 VAL A O 1
ATOM 711 N N . GLY A 1 82 ? -18.328 0.364 16.597 1.00 81.94 82 GLY A N 1
ATOM 712 C CA . GLY A 1 82 ? -17.143 1.213 16.453 1.00 81.94 82 GLY A CA 1
ATOM 713 C C . GLY A 1 82 ? -15.953 0.766 17.310 1.00 81.94 82 GLY A C 1
ATOM 714 O O . GLY A 1 82 ? -14.816 0.812 16.844 1.00 81.94 82 GLY A O 1
ATOM 715 N N . LYS A 1 83 ? -16.204 0.228 18.520 1.00 85.38 83 LYS A N 1
ATOM 716 C CA . LYS A 1 83 ? -15.190 -0.346 19.434 1.00 85.38 83 LYS A CA 1
ATOM 717 C C . LYS A 1 83 ? -14.262 -1.367 18.752 1.00 85.38 83 LYS A C 1
ATOM 719 O O . LYS A 1 83 ? -13.088 -1.456 19.110 1.00 85.38 83 LYS A O 1
ATOM 724 N N . TYR A 1 84 ? -14.773 -2.090 17.758 1.00 87.88 84 TYR A N 1
ATOM 725 C CA . TYR A 1 84 ? -14.104 -3.190 17.065 1.00 87.88 84 TYR A CA 1
ATOM 726 C C . TYR A 1 84 ? -13.578 -2.824 15.673 1.00 87.88 84 TYR A C 1
ATOM 728 O O . TYR A 1 84 ? -13.063 -3.691 14.979 1.00 87.88 84 TYR A O 1
ATOM 736 N N . LYS A 1 85 ? -13.619 -1.546 15.274 1.00 89.69 85 LYS A N 1
ATOM 737 C CA . LYS A 1 85 ? -13.102 -1.072 13.977 1.00 89.69 85 LYS A CA 1
ATOM 738 C C . LYS A 1 85 ? -11.710 -1.564 13.616 1.00 89.69 85 LYS A C 1
ATOM 740 O O . LYS A 1 85 ? -11.416 -1.773 12.449 1.00 89.69 85 LYS A O 1
ATOM 745 N N . TRP A 1 86 ? -10.834 -1.723 14.598 1.00 90.56 86 TRP A N 1
ATOM 746 C CA . TRP A 1 86 ? -9.467 -2.167 14.348 1.00 90.56 86 TRP A CA 1
ATOM 747 C C . TRP A 1 86 ? -9.418 -3.593 13.772 1.00 90.56 86 TRP A C 1
ATOM 749 O O . TRP A 1 86 ? -8.533 -3.876 12.975 1.00 90.56 86 TRP A O 1
ATOM 759 N N . LEU A 1 87 ? -10.398 -4.452 14.094 1.00 90.94 87 LEU A N 1
ATOM 760 C CA . LEU A 1 87 ? -10.529 -5.789 13.505 1.00 90.94 87 LEU A CA 1
ATOM 761 C C . LEU A 1 87 ? -10.817 -5.718 12.006 1.00 90.94 87 LEU A C 1
ATOM 763 O O . LEU A 1 87 ? -10.341 -6.562 11.259 1.00 90.94 87 LEU A O 1
ATOM 767 N N . SER A 1 88 ? -11.545 -4.690 11.561 1.00 91.00 88 SER A N 1
ATOM 768 C CA . SER A 1 88 ? -11.850 -4.494 10.140 1.00 91.00 88 SER A CA 1
ATOM 769 C C . SER A 1 88 ? -10.594 -4.253 9.298 1.00 91.00 88 SER A C 1
ATOM 771 O O . SER A 1 88 ? -10.579 -4.587 8.121 1.00 91.00 88 SER A O 1
ATOM 773 N N . LEU A 1 89 ? -9.524 -3.728 9.904 1.00 92.94 89 LEU A N 1
ATOM 774 C CA . LEU A 1 89 ? -8.261 -3.447 9.221 1.00 92.94 89 LEU A CA 1
ATOM 775 C C . LEU A 1 89 ? -7.321 -4.653 9.153 1.00 92.94 89 LEU A C 1
ATOM 777 O O . LEU A 1 89 ? -6.439 -4.682 8.297 1.00 92.94 89 LEU A O 1
ATOM 781 N N . LEU A 1 90 ? -7.484 -5.637 10.046 1.00 93.00 90 LEU A N 1
ATOM 782 C CA . LEU A 1 90 ? -6.573 -6.781 10.130 1.00 93.00 90 LEU A CA 1
ATOM 783 C C . LEU A 1 90 ? -6.450 -7.562 8.816 1.00 93.00 90 LEU A C 1
ATOM 785 O O . LEU A 1 90 ? -5.313 -7.835 8.442 1.00 93.00 90 LEU A O 1
ATOM 789 N N . PRO A 1 91 ? -7.538 -7.892 8.087 1.00 93.06 91 PRO A N 1
ATOM 790 C CA . PRO A 1 91 ? -7.414 -8.617 6.824 1.00 93.06 91 PRO A CA 1
ATOM 791 C C . PRO A 1 91 ? -6.524 -7.884 5.817 1.00 93.06 91 PRO A C 1
ATOM 793 O O . PRO A 1 91 ? -5.697 -8.510 5.165 1.00 93.06 91 PRO A O 1
ATOM 796 N N . PHE A 1 92 ? -6.637 -6.555 5.738 1.00 94.50 92 PHE A N 1
ATOM 797 C CA . PHE A 1 92 ? -5.836 -5.750 4.817 1.00 94.50 92 PHE A CA 1
ATOM 798 C C . PHE A 1 92 ? -4.367 -5.695 5.230 1.00 94.50 92 PHE A C 1
ATOM 800 O O . PHE A 1 92 ? -3.496 -5.836 4.384 1.00 94.50 92 PHE A O 1
ATOM 807 N N . VAL A 1 93 ? -4.084 -5.552 6.527 1.00 94.88 93 VAL A N 1
ATOM 808 C CA . VAL A 1 93 ? -2.709 -5.588 7.047 1.00 94.88 93 VAL A CA 1
ATOM 809 C C . VAL A 1 93 ? -2.061 -6.950 6.803 1.00 94.88 93 VAL A C 1
ATOM 811 O O . VAL A 1 93 ? -0.926 -7.003 6.347 1.00 94.88 93 VAL A O 1
ATOM 814 N N . VAL A 1 94 ? -2.773 -8.045 7.083 1.00 94.81 94 VAL A N 1
ATOM 815 C CA . VAL A 1 94 ? -2.262 -9.408 6.872 1.00 94.81 94 VAL A CA 1
ATOM 816 C C . VAL A 1 94 ? -1.955 -9.645 5.396 1.00 94.81 94 VAL A C 1
ATOM 818 O O . VAL A 1 94 ? -0.873 -10.127 5.080 1.00 94.81 94 VAL A O 1
ATOM 821 N N . LEU A 1 95 ? -2.868 -9.268 4.496 1.00 92.94 95 LEU A N 1
ATOM 822 C CA . LEU A 1 95 ? -2.640 -9.391 3.057 1.00 92.94 95 LEU A CA 1
ATOM 823 C C . LEU A 1 95 ? -1.455 -8.544 2.589 1.00 92.94 95 LEU A C 1
ATOM 825 O O . LEU A 1 95 ? -0.616 -9.061 1.861 1.00 92.94 95 LEU A O 1
ATOM 829 N N . SER A 1 96 ? -1.340 -7.291 3.043 1.00 93.12 96 SER A N 1
ATOM 830 C CA . SER A 1 96 ? -0.186 -6.448 2.712 1.00 93.12 96 SER A CA 1
ATOM 831 C C . SER A 1 96 ? 1.127 -7.074 3.184 1.00 93.12 96 SER A C 1
ATOM 833 O O . SER A 1 96 ? 2.053 -7.160 2.397 1.00 93.12 96 SER A O 1
ATOM 835 N N . ILE A 1 97 ? 1.200 -7.613 4.408 1.00 94.44 97 ILE A N 1
ATOM 836 C CA . ILE A 1 97 ? 2.415 -8.294 4.894 1.00 94.44 97 ILE A CA 1
ATOM 837 C C . ILE A 1 97 ? 2.785 -9.488 4.009 1.00 94.44 97 ILE A C 1
ATOM 839 O O . ILE A 1 97 ? 3.962 -9.678 3.707 1.00 94.44 97 ILE A O 1
ATOM 843 N N . LEU A 1 98 ? 1.807 -10.310 3.614 1.00 93.31 98 LEU A N 1
ATOM 844 C CA . LEU A 1 98 ? 2.058 -11.482 2.771 1.00 93.31 98 LEU A CA 1
ATOM 845 C C . LEU A 1 98 ? 2.602 -11.076 1.397 1.00 93.31 98 LEU A C 1
ATOM 847 O O . LEU A 1 98 ? 3.612 -11.628 0.965 1.00 93.31 98 LEU A O 1
ATOM 851 N N . ILE A 1 99 ? 1.969 -10.088 0.761 1.00 89.75 99 ILE A N 1
ATOM 852 C CA . ILE A 1 99 ? 2.384 -9.554 -0.542 1.00 89.75 99 ILE A CA 1
ATOM 853 C C . ILE A 1 99 ? 3.778 -8.927 -0.439 1.00 89.75 99 ILE A C 1
ATOM 855 O O . ILE A 1 99 ? 4.672 -9.307 -1.189 1.00 89.75 99 ILE A O 1
ATOM 859 N N . ASP A 1 100 ? 4.005 -8.056 0.546 1.00 91.62 100 ASP A N 1
ATOM 860 C CA . ASP A 1 100 ? 5.293 -7.389 0.756 1.00 91.62 100 ASP A CA 1
ATOM 861 C C . ASP A 1 100 ? 6.414 -8.412 0.977 1.00 91.62 100 ASP A C 1
ATOM 863 O O . ASP A 1 100 ? 7.510 -8.273 0.433 1.00 91.62 100 ASP A O 1
ATOM 867 N N . THR A 1 101 ? 6.145 -9.471 1.746 1.00 92.50 101 THR A N 1
ATOM 868 C CA . THR A 1 101 ? 7.116 -10.544 2.004 1.00 92.50 101 THR A CA 1
ATOM 869 C C . THR A 1 101 ? 7.450 -11.305 0.723 1.00 92.50 101 THR A C 1
ATOM 871 O O . THR A 1 101 ? 8.625 -11.557 0.457 1.00 92.50 101 THR A O 1
ATOM 874 N N . GLN A 1 102 ? 6.444 -11.644 -0.087 1.00 89.25 102 GLN A N 1
ATOM 875 C CA . GLN A 1 102 ? 6.634 -12.317 -1.372 1.00 89.25 102 GLN A CA 1
ATOM 876 C C . GLN A 1 102 ? 7.419 -11.437 -2.356 1.00 89.25 102 GLN A C 1
ATOM 878 O O . GLN A 1 102 ? 8.430 -11.887 -2.892 1.00 89.25 102 GLN A O 1
ATOM 883 N N . ASN A 1 103 ? 7.021 -10.175 -2.529 1.00 86.06 103 ASN A N 1
ATOM 884 C CA . ASN A 1 103 ? 7.690 -9.217 -3.416 1.00 86.06 103 ASN A CA 1
ATOM 885 C C . ASN A 1 103 ? 9.150 -9.001 -3.008 1.00 86.06 103 ASN A C 1
ATOM 887 O O . ASN A 1 103 ? 10.060 -9.033 -3.839 1.00 86.06 103 ASN A O 1
ATOM 891 N N . THR A 1 104 ? 9.396 -8.855 -1.707 1.00 89.62 104 THR A N 1
ATOM 892 C CA . THR A 1 104 ? 10.751 -8.705 -1.164 1.00 89.62 104 THR A CA 1
ATOM 893 C C . THR A 1 104 ? 11.585 -9.960 -1.381 1.00 89.62 104 THR A C 1
ATOM 895 O O . THR A 1 104 ? 12.752 -9.864 -1.758 1.00 89.62 104 THR A O 1
ATOM 898 N N . PHE A 1 105 ? 11.003 -11.143 -1.174 1.00 88.19 105 PHE A N 1
ATOM 899 C CA . PHE A 1 105 ? 11.682 -12.408 -1.426 1.00 88.19 105 PHE A CA 1
ATOM 900 C C . PHE A 1 105 ? 12.083 -12.547 -2.899 1.00 88.19 105 PHE A C 1
ATOM 902 O O . PHE A 1 105 ? 13.235 -12.865 -3.177 1.00 88.19 105 PHE A O 1
ATOM 909 N N . ILE A 1 106 ? 11.178 -12.240 -3.834 1.00 84.56 106 ILE A N 1
ATOM 910 C CA . ILE A 1 106 ? 11.450 -12.265 -5.280 1.00 84.56 106 ILE A CA 1
ATOM 911 C C . ILE A 1 106 ? 12.567 -11.274 -5.638 1.00 84.56 106 ILE A C 1
ATOM 913 O O . ILE A 1 106 ? 13.514 -11.635 -6.339 1.00 84.56 106 ILE A O 1
ATOM 917 N N . LEU A 1 107 ? 12.504 -10.043 -5.117 1.00 84.88 107 LEU A N 1
ATOM 918 C CA . LEU A 1 107 ? 13.536 -9.028 -5.341 1.00 84.88 107 LEU A CA 1
ATOM 919 C C . LEU A 1 107 ? 14.913 -9.503 -4.852 1.00 84.88 107 LEU A C 1
ATOM 921 O O . LEU A 1 107 ? 15.910 -9.343 -5.556 1.00 84.88 107 LEU A O 1
ATOM 925 N N . LEU A 1 108 ? 14.988 -10.077 -3.650 1.00 87.12 108 LEU A N 1
ATOM 926 C CA . LEU A 1 108 ? 16.245 -10.570 -3.088 1.00 87.12 108 LEU A CA 1
ATOM 927 C C . LEU A 1 108 ? 16.753 -11.805 -3.834 1.00 87.12 108 LEU A C 1
ATOM 929 O O . LEU A 1 108 ? 17.937 -11.872 -4.137 1.00 87.12 108 LEU A O 1
ATOM 933 N N . PHE A 1 109 ? 15.881 -12.751 -4.178 1.00 84.50 109 PHE A N 1
ATOM 934 C CA . PHE A 1 109 ? 16.265 -13.961 -4.902 1.00 84.50 109 PHE A CA 1
ATOM 935 C C . PHE A 1 109 ? 16.880 -13.646 -6.274 1.00 84.50 109 PHE A C 1
ATOM 937 O O . PHE A 1 109 ? 17.880 -14.250 -6.649 1.00 84.50 109 PHE A O 1
ATOM 944 N N . ASN A 1 110 ? 16.320 -12.671 -6.998 1.00 80.88 110 ASN A N 1
ATOM 945 C CA . ASN A 1 110 ? 16.790 -12.311 -8.337 1.00 80.88 110 ASN A CA 1
ATOM 946 C C . ASN A 1 110 ? 17.980 -11.334 -8.341 1.00 80.88 110 ASN A C 1
ATOM 948 O O . ASN A 1 110 ? 18.744 -11.316 -9.304 1.00 80.88 110 ASN A O 1
ATOM 952 N N . TYR A 1 111 ? 18.144 -10.504 -7.300 1.00 78.50 111 TYR A N 1
ATOM 953 C CA . TYR A 1 111 ? 19.087 -9.375 -7.340 1.00 78.50 111 TYR A CA 1
ATOM 954 C C . TYR A 1 111 ? 19.993 -9.199 -6.117 1.00 78.50 111 TYR A C 1
ATOM 956 O O . TYR A 1 111 ? 20.761 -8.228 -6.088 1.00 78.50 111 TYR A O 1
ATOM 964 N N . ALA A 1 112 ? 19.910 -10.053 -5.095 1.00 72.69 112 ALA A N 1
ATOM 965 C CA . ALA A 1 112 ? 20.900 -10.057 -4.022 1.00 72.69 112 ALA A CA 1
ATOM 966 C C . ALA A 1 112 ? 22.170 -10.791 -4.491 1.00 72.69 112 ALA A C 1
ATOM 968 O O . ALA A 1 112 ? 22.070 -11.800 -5.191 1.00 72.69 112 ALA A O 1
ATOM 969 N N . PRO A 1 113 ? 23.373 -10.301 -4.137 1.00 60.66 113 PRO A N 1
ATOM 970 C CA . PRO A 1 113 ? 24.603 -11.017 -4.448 1.00 60.66 113 PRO A CA 1
ATOM 971 C C . PRO A 1 113 ? 24.591 -12.399 -3.771 1.00 60.66 113 PRO A C 1
ATOM 973 O O . PRO A 1 113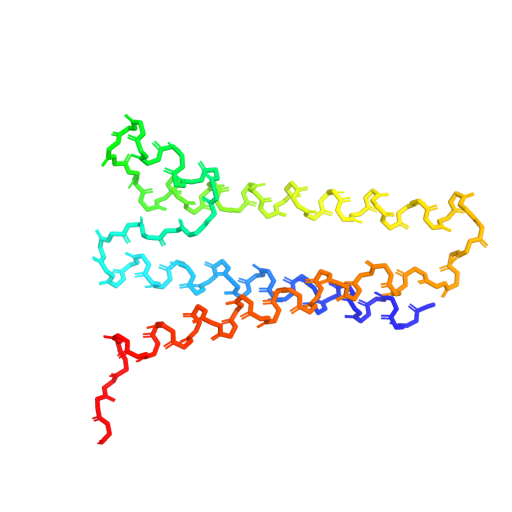 ? 24.147 -12.493 -2.623 1.00 60.66 113 PRO A O 1
ATOM 976 N N . PRO A 1 114 ? 25.075 -13.463 -4.443 1.00 62.50 114 PRO A N 1
ATOM 977 C CA . PRO A 1 114 ? 25.269 -14.747 -3.786 1.00 62.50 114 PRO A CA 1
ATOM 978 C C . PRO A 1 114 ? 26.306 -14.562 -2.673 1.00 62.50 114 PRO A C 1
ATOM 980 O O . PRO A 1 114 ? 27.384 -14.014 -2.916 1.00 62.50 114 PRO A O 1
ATOM 983 N N . PHE A 1 115 ? 25.936 -14.954 -1.456 1.00 57.28 115 PHE A N 1
ATOM 984 C CA . PHE A 1 115 ? 26.844 -15.008 -0.312 1.00 57.28 115 PHE A CA 1
ATOM 985 C C . PHE A 1 115 ? 27.829 -16.169 -0.460 1.00 57.28 115 PHE A C 1
ATOM 987 O O . PHE A 1 115 ? 27.393 -17.246 -0.933 1.00 57.28 115 PHE A O 1
#

pLDDT: mean 87.34, std 8.85, range [57.28, 96.38]

Foldseek 3Di:
DVLLVVLVVLLVVLLVLVLVLQLVQCVVVVDRDDPPPVLVVVCVVVVDDDSVRSSVVSVVVVVVVVVVLVVQLVVCVVVVNVVCSSVSSVVSSVVSVVVSVVSVVVCCVVDPDDD

Radius of gyration: 16.63 Å; chains: 1; bounding box: 50×22×45 Å

Organism: Saccharolobus islandicus (strain Y.G.57.14 / Yellowstone #1) (NCBI:txid439386)